Protein AF-A0A3S0YH31-F1 (afdb_monomer)

Foldseek 3Di:
DDDPVVPPPPQLQFAFKKKKKKQFPDDQLVVQLVVLCVVVVWDWDDDPRMIITMDGLVCLQVNLVSSPVSDDPVRQQVMKMFIGHPPPPDPDPVSCVVGIDRSLLSSLSSNCNVVSVQVVVVQKDWDWDFDADPPPRHGPDTDTAIWGADPNDIDHRCVNVVSCVRRVD

Secondary structure (DSSP, 8-state):
---HHHH--------SEEEEEEE-S-HHHHHHHHHHHHHTT--EEEETTEEEEEEEGGGHHHHHHHHHHHS-HHHHHH-EEEEEETT-----HHHHHHTEEEHHHHHHHHHTHHHHHHHHTT-EEEEEEEEE-TTT--EEEEEEEEEEEETTEEEPHHHHHHHHHHH--

Sequence (169 aa):
MPCEKCDSLRSFELSGQYKLIIASPRGHSSTKLLNQLADNNYNIHKDDNVITLFFYAKEAFQLGQIINSCFSQVELDDSKALLIPALEANFGAEIILNHSYSLAKLVGLFVSQWLVDLIKNGSLTTFCQPIVQKDTLEPYGFECLLRGSIDNRIIPHSACISHFMRYCF

Structure (mmCIF, N/CA/C/O backbone):
data_AF-A0A3S0YH31-F1
#
_entry.id   AF-A0A3S0YH31-F1
#
loop_
_atom_site.group_PDB
_atom_site.id
_atom_site.type_symbol
_atom_site.label_atom_id
_atom_site.label_alt_id
_atom_site.label_comp_id
_atom_site.label_asym_id
_atom_site.label_entity_id
_atom_site.label_seq_id
_atom_site.pdbx_PDB_ins_code
_atom_site.Cartn_x
_atom_site.Cartn_y
_atom_site.Cartn_z
_atom_site.occupancy
_atom_site.B_iso_or_equiv
_atom_site.auth_seq_id
_atom_site.auth_comp_id
_atom_site.auth_asym_id
_atom_site.auth_atom_id
_atom_site.pdbx_PDB_model_num
ATOM 1 N N . MET A 1 1 ? 18.395 -6.984 28.021 1.00 48.91 1 MET A N 1
ATOM 2 C CA . MET A 1 1 ? 18.794 -5.945 27.052 1.00 48.91 1 MET A CA 1
ATOM 3 C C . MET A 1 1 ? 17.935 -6.125 25.816 1.00 48.91 1 MET A C 1
ATOM 5 O O . MET A 1 1 ? 17.913 -7.246 25.315 1.00 48.91 1 MET A O 1
ATOM 9 N N . PRO A 1 2 ? 17.185 -5.103 25.381 1.00 52.84 2 PRO A N 1
ATOM 10 C CA . PRO A 1 2 ? 16.492 -5.151 24.101 1.00 52.84 2 PRO A CA 1
ATOM 11 C C . PRO A 1 2 ? 17.521 -5.305 22.976 1.00 52.84 2 PRO A C 1
ATOM 13 O O . PRO A 1 2 ? 18.622 -4.760 23.056 1.00 52.84 2 PRO A O 1
ATOM 16 N N . CYS A 1 3 ? 17.207 -6.112 21.969 1.00 67.81 3 CYS A N 1
ATOM 17 C CA . CYS A 1 3 ? 18.071 -6.287 20.810 1.00 67.81 3 CYS A CA 1
ATOM 18 C C . CYS A 1 3 ? 17.839 -5.110 19.857 1.00 67.81 3 CYS A C 1
ATOM 20 O O . CYS A 1 3 ? 16.748 -4.997 19.309 1.00 67.81 3 CYS A O 1
ATOM 22 N N . GLU A 1 4 ? 18.856 -4.286 19.588 1.00 54.44 4 GLU A N 1
ATOM 23 C CA . GLU A 1 4 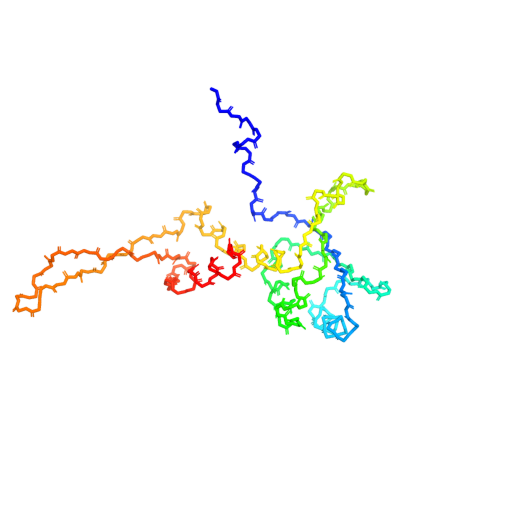? 18.755 -3.155 18.643 1.00 54.44 4 GLU A CA 1
ATOM 24 C C . GLU A 1 4 ? 18.278 -3.581 17.236 1.00 54.44 4 GLU A C 1
ATOM 26 O O . GLU A 1 4 ? 17.617 -2.822 16.528 1.00 54.44 4 GLU A O 1
ATOM 31 N N . LYS A 1 5 ? 18.539 -4.832 16.826 1.00 50.72 5 LYS A N 1
ATOM 32 C CA . LYS A 1 5 ? 18.020 -5.390 15.562 1.00 50.72 5 LYS A CA 1
ATOM 33 C C . LYS A 1 5 ? 16.551 -5.815 15.631 1.00 50.72 5 LYS A C 1
ATOM 35 O O . LYS A 1 5 ? 15.902 -5.856 14.595 1.00 50.72 5 LYS A O 1
ATOM 40 N N . CYS A 1 6 ? 16.037 -6.148 16.814 1.00 50.56 6 CYS A N 1
ATOM 41 C CA . CYS A 1 6 ? 14.618 -6.461 17.011 1.00 50.56 6 CYS A CA 1
ATOM 42 C C . CYS A 1 6 ? 13.789 -5.193 17.271 1.00 50.56 6 CYS A C 1
ATOM 44 O O . CYS A 1 6 ? 12.613 -5.171 16.922 1.00 50.56 6 CYS A O 1
ATOM 46 N N . ASP A 1 7 ? 14.413 -4.149 17.826 1.00 40.00 7 ASP A N 1
ATOM 47 C CA . ASP A 1 7 ? 13.788 -2.846 18.096 1.00 40.00 7 ASP A CA 1
ATOM 48 C C . ASP A 1 7 ? 13.883 -1.861 16.924 1.00 40.00 7 ASP A C 1
ATOM 50 O O . ASP A 1 7 ? 13.161 -0.863 16.895 1.00 40.00 7 ASP A O 1
ATOM 54 N N . SER A 1 8 ? 14.721 -2.132 15.919 1.00 43.06 8 SER A N 1
ATOM 55 C CA . SER A 1 8 ? 14.655 -1.416 14.644 1.00 43.06 8 SER A CA 1
ATOM 56 C C . SER A 1 8 ? 13.466 -1.935 13.840 1.00 43.06 8 SER A C 1
ATOM 58 O O . SER A 1 8 ? 13.586 -2.736 12.912 1.00 43.06 8 SER A O 1
ATOM 60 N N . LEU A 1 9 ? 12.277 -1.458 14.209 1.00 48.09 9 LEU A N 1
ATOM 61 C CA . LEU A 1 9 ? 11.120 -1.479 13.325 1.00 48.09 9 LEU A CA 1
ATOM 62 C C . LEU A 1 9 ? 11.567 -0.840 12.009 1.00 48.09 9 LEU A C 1
ATOM 64 O O . LEU A 1 9 ? 11.794 0.368 11.945 1.00 48.09 9 LEU A O 1
ATOM 68 N N . ARG A 1 10 ? 11.740 -1.656 10.960 1.00 55.97 10 ARG A N 1
ATOM 69 C CA . ARG A 1 10 ? 11.861 -1.136 9.596 1.00 55.97 10 ARG A CA 1
ATOM 70 C C . ARG A 1 10 ? 10.681 -0.191 9.409 1.00 55.97 10 ARG A C 1
ATOM 72 O O . ARG A 1 10 ? 9.535 -0.621 9.531 1.00 55.97 10 ARG A O 1
ATOM 79 N N . SER A 1 11 ? 10.963 1.093 9.207 1.00 64.56 11 SER A N 1
ATOM 80 C CA . SER A 1 11 ? 9.902 2.079 9.066 1.00 64.56 11 SER A CA 1
ATOM 81 C C . SER A 1 11 ? 9.072 1.717 7.838 1.00 64.56 11 SER A C 1
ATOM 83 O O . SER A 1 11 ? 9.609 1.577 6.740 1.00 64.56 11 SER A O 1
ATOM 85 N N . PHE A 1 12 ? 7.768 1.527 8.033 1.00 78.88 12 PHE A N 1
ATOM 86 C CA . PHE A 1 12 ? 6.812 1.333 6.940 1.00 78.88 12 PHE A CA 1
ATOM 87 C C . PHE A 1 12 ? 6.488 2.648 6.222 1.00 78.88 12 PHE A C 1
ATOM 89 O O . PHE A 1 12 ? 5.805 2.641 5.202 1.00 78.88 12 PHE A O 1
ATOM 96 N N . GLU A 1 13 ? 6.962 3.771 6.755 1.00 88.12 13 GLU A N 1
ATOM 97 C CA . GLU A 1 13 ? 6.838 5.083 6.140 1.00 88.12 13 GLU A CA 1
ATOM 98 C C . GLU A 1 13 ? 7.865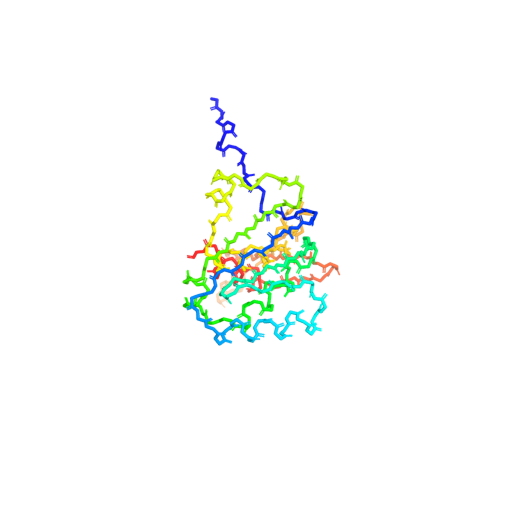 5.240 5.020 1.00 88.12 13 GLU A C 1
ATOM 100 O O . GLU A 1 13 ? 9.073 5.072 5.213 1.00 88.12 13 GLU A O 1
ATOM 105 N N . LEU A 1 14 ? 7.368 5.614 3.850 1.00 90.81 14 LEU A N 1
ATOM 106 C CA . LEU A 1 14 ? 8.197 6.014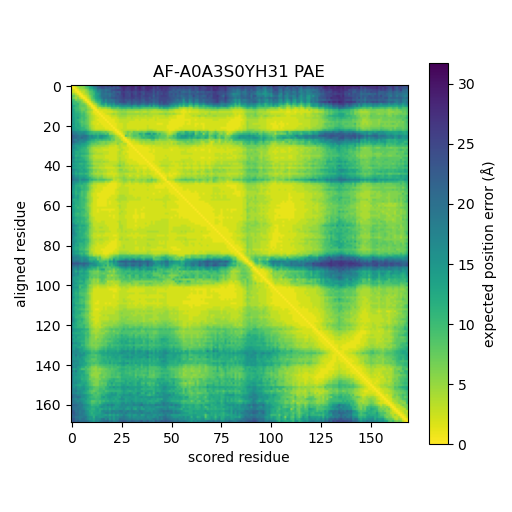 2.730 1.00 90.81 14 LEU A CA 1
ATOM 107 C C . LEU A 1 14 ? 8.560 7.492 2.864 1.00 90.81 14 LEU A C 1
ATOM 109 O O . LEU A 1 14 ? 7.717 8.331 3.171 1.00 90.81 14 LEU A O 1
ATOM 113 N N . SER A 1 15 ? 9.813 7.835 2.571 1.00 91.06 15 SER A N 1
ATOM 114 C CA . SER A 1 15 ? 10.265 9.228 2.557 1.00 91.06 15 SER A CA 1
ATOM 115 C C . SER A 1 15 ? 11.223 9.492 1.396 1.00 91.06 15 SER A C 1
ATOM 117 O O . SER A 1 15 ? 12.006 8.634 0.999 1.00 91.06 15 SER A O 1
ATOM 119 N N . GLY A 1 16 ? 11.144 10.691 0.817 1.00 92.31 16 GLY A N 1
ATOM 120 C CA . GLY A 1 16 ? 11.985 11.074 -0.317 1.00 92.31 16 GLY A CA 1
ATOM 121 C C . GLY A 1 16 ? 11.563 10.433 -1.643 1.00 92.31 16 GLY A C 1
ATOM 122 O O . GLY A 1 16 ? 10.372 10.294 -1.928 1.00 92.31 16 GLY A O 1
ATOM 123 N N . GLN A 1 17 ? 12.550 10.118 -2.481 1.00 93.75 17 GLN A N 1
ATOM 124 C CA . GLN A 1 17 ? 12.370 9.560 -3.821 1.00 93.75 17 GLN A CA 1
ATOM 125 C C . GLN A 1 17 ? 12.844 8.106 -3.861 1.00 93.75 17 GLN A C 1
ATOM 127 O O . GLN A 1 17 ? 13.857 7.760 -3.251 1.00 93.75 17 GLN A O 1
ATOM 132 N N . TYR A 1 18 ? 12.143 7.275 -4.624 1.00 92.88 18 TYR A N 1
ATOM 133 C CA . TYR A 1 18 ? 12.442 5.862 -4.807 1.00 92.88 18 TYR A CA 1
ATOM 134 C C . TYR A 1 18 ? 12.543 5.504 -6.286 1.00 92.88 18 TYR A C 1
ATOM 136 O O . TYR A 1 18 ? 11.869 6.088 -7.137 1.00 92.88 18 TYR A O 1
ATOM 144 N N . LYS A 1 19 ? 13.361 4.492 -6.568 1.00 93.12 19 LYS A N 1
ATOM 145 C CA . LYS A 1 19 ? 13.372 3.740 -7.817 1.00 93.12 19 LYS A CA 1
ATOM 146 C C . LYS A 1 19 ? 12.579 2.453 -7.608 1.00 93.12 19 LYS A C 1
ATOM 148 O O . LYS A 1 19 ? 12.918 1.651 -6.735 1.00 93.12 19 LYS A O 1
ATOM 153 N N . LEU A 1 20 ? 11.549 2.254 -8.420 1.00 94.31 20 LEU A N 1
ATOM 154 C CA . LEU A 1 20 ? 10.780 1.018 -8.481 1.00 94.31 20 LEU A CA 1
ATOM 155 C C . LEU A 1 20 ? 11.165 0.255 -9.743 1.00 94.31 20 LEU A C 1
ATOM 157 O O . LEU A 1 20 ? 11.126 0.807 -10.842 1.00 94.31 20 LEU A O 1
ATOM 161 N N . ILE A 1 21 ? 11.526 -1.011 -9.576 1.00 93.31 21 ILE A N 1
ATOM 162 C CA . ILE A 1 21 ? 11.801 -1.937 -10.672 1.00 93.31 21 ILE A CA 1
ATOM 163 C C . ILE A 1 21 ? 10.804 -3.081 -10.549 1.00 93.31 21 ILE A C 1
ATOM 165 O O . ILE A 1 21 ? 10.684 -3.664 -9.477 1.00 93.31 21 ILE A O 1
ATOM 169 N N . ILE A 1 22 ? 10.094 -3.404 -11.622 1.00 93.94 22 ILE A N 1
ATOM 170 C CA . ILE A 1 22 ? 9.061 -4.438 -11.661 1.00 93.94 22 ILE A CA 1
ATOM 171 C C . ILE A 1 22 ? 9.424 -5.423 -12.762 1.00 93.94 22 ILE A C 1
ATOM 173 O O . ILE A 1 22 ? 9.475 -5.047 -13.929 1.00 93.94 22 ILE A O 1
ATOM 177 N N . ALA A 1 23 ? 9.638 -6.681 -12.400 1.00 92.25 23 ALA A N 1
ATOM 178 C CA . ALA A 1 23 ? 9.759 -7.796 -13.325 1.00 92.25 23 ALA A CA 1
ATOM 179 C C . ALA A 1 23 ? 8.419 -8.544 -13.369 1.00 92.25 23 ALA A C 1
ATOM 181 O O . ALA A 1 23 ? 8.062 -9.263 -12.429 1.00 92.25 23 ALA A O 1
ATOM 182 N N . SER A 1 24 ? 7.670 -8.345 -14.455 1.00 82.19 24 SER A N 1
ATOM 183 C CA . SER A 1 24 ? 6.388 -9.021 -14.678 1.00 82.19 24 SER A CA 1
ATOM 184 C C . SER A 1 24 ? 6.609 -10.353 -15.404 1.00 82.19 24 SER A C 1
ATOM 186 O O . SER A 1 24 ? 7.352 -10.389 -16.387 1.00 82.19 24 SER A O 1
ATOM 188 N N . PRO A 1 25 ? 5.933 -11.445 -15.006 1.00 72.12 25 PRO A N 1
ATOM 189 C CA . PRO A 1 25 ? 6.026 -12.726 -15.700 1.00 72.12 25 PRO A CA 1
ATOM 190 C C . PRO A 1 25 ? 5.306 -12.728 -17.062 1.00 72.12 25 PRO A C 1
ATOM 192 O O . PRO A 1 25 ? 5.524 -13.640 -17.859 1.00 72.12 25 PRO A O 1
ATOM 195 N N . ARG A 1 26 ? 4.422 -11.752 -17.344 1.00 74.75 26 ARG A N 1
ATOM 196 C CA . ARG A 1 26 ? 3.566 -11.730 -18.549 1.00 74.75 26 ARG A CA 1
ATOM 197 C C . ARG A 1 26 ? 3.524 -10.355 -19.222 1.00 74.75 26 ARG A C 1
ATOM 199 O O . ARG A 1 26 ? 3.399 -9.327 -18.561 1.00 74.75 26 ARG A O 1
ATOM 206 N N . GLY A 1 27 ? 3.546 -10.343 -20.558 1.00 71.19 27 GLY A N 1
ATOM 207 C CA . GLY A 1 27 ? 3.637 -9.115 -21.362 1.00 71.19 27 GLY A CA 1
ATOM 208 C C . GLY A 1 27 ? 2.374 -8.239 -21.417 1.00 71.19 27 GLY A C 1
ATOM 209 O O . GLY A 1 27 ? 2.494 -7.023 -21.548 1.00 71.19 27 GLY A O 1
ATOM 210 N N . HIS A 1 28 ? 1.165 -8.804 -21.299 1.00 77.44 28 HIS A N 1
ATOM 211 C CA . HIS A 1 28 ? -0.085 -8.037 -21.466 1.00 77.44 28 HIS A CA 1
ATOM 212 C C . HIS A 1 28 ? -0.348 -7.043 -20.322 1.00 77.44 28 HIS A C 1
ATOM 214 O O . HIS A 1 28 ? -0.690 -5.886 -20.573 1.00 77.44 28 HIS A O 1
ATOM 220 N N . SER A 1 29 ? -0.128 -7.465 -19.076 1.00 81.00 29 SER A N 1
ATOM 221 C CA . SER A 1 29 ? -0.313 -6.634 -17.875 1.00 81.00 29 SER A CA 1
ATOM 222 C C . SER A 1 29 ? 0.723 -5.509 -17.812 1.00 81.00 29 SER A C 1
ATOM 224 O O . SER A 1 29 ? 0.404 -4.383 -17.432 1.00 81.00 29 SER A O 1
ATOM 226 N N . SER A 1 30 ? 1.927 -5.765 -18.336 1.00 84.06 30 SER A N 1
ATOM 227 C CA . SER A 1 30 ? 2.967 -4.754 -18.533 1.00 84.06 30 SER A CA 1
ATOM 228 C C . SER A 1 30 ? 2.521 -3.643 -19.486 1.00 84.06 30 SER A C 1
ATOM 230 O O . SER A 1 30 ? 2.723 -2.473 -19.184 1.00 84.06 30 SER A O 1
ATOM 232 N N . THR A 1 31 ? 1.873 -3.964 -20.612 1.00 87.94 31 THR A N 1
ATOM 233 C CA . THR A 1 31 ? 1.377 -2.941 -21.554 1.00 87.94 31 THR A CA 1
ATOM 234 C C . THR A 1 31 ? 0.281 -2.077 -20.934 1.00 87.94 31 THR A C 1
ATOM 236 O O . THR A 1 31 ? 0.314 -0.855 -21.069 1.00 87.94 31 THR A O 1
ATOM 239 N N . LYS A 1 32 ? -0.663 -2.690 -20.206 1.00 90.75 32 LYS A N 1
ATOM 240 C CA . LYS A 1 32 ? -1.711 -1.946 -19.491 1.00 90.75 32 LYS A CA 1
ATOM 241 C C . LYS A 1 32 ? -1.107 -0.993 -18.456 1.00 90.75 32 LYS A C 1
ATOM 243 O O . LYS A 1 32 ? -1.499 0.171 -18.411 1.00 90.75 32 LYS A O 1
ATOM 248 N N . LEU A 1 33 ? -0.134 -1.476 -17.677 1.00 92.00 33 LEU A N 1
ATOM 249 C CA . LEU A 1 33 ? 0.566 -0.659 -16.690 1.00 92.00 33 LEU A CA 1
ATOM 250 C C . LEU A 1 33 ? 1.289 0.519 -17.349 1.00 92.00 33 LEU A C 1
ATOM 252 O O . LEU A 1 33 ? 1.152 1.642 -16.881 1.00 92.00 33 LEU A O 1
ATOM 256 N N . LEU A 1 34 ? 2.026 0.284 -18.436 1.00 92.06 34 LEU A N 1
ATOM 257 C CA . LEU A 1 34 ? 2.775 1.336 -19.130 1.00 92.06 34 LEU A CA 1
ATOM 258 C C . LEU A 1 34 ? 1.867 2.459 -19.629 1.00 92.06 34 LEU A C 1
ATOM 260 O O . LEU A 1 34 ? 2.197 3.622 -19.426 1.00 92.06 34 LEU A O 1
ATOM 264 N N . ASN A 1 35 ? 0.716 2.115 -20.212 1.00 91.31 35 ASN A N 1
ATOM 265 C CA . ASN A 1 35 ? -0.254 3.110 -20.665 1.00 91.31 35 ASN A CA 1
ATOM 266 C C . ASN A 1 35 ? -0.764 3.951 -19.487 1.00 91.31 35 ASN A C 1
ATOM 268 O O . ASN A 1 35 ? -0.696 5.172 -19.530 1.00 91.31 35 ASN A O 1
ATOM 272 N N . GLN A 1 36 ? -1.181 3.304 -18.394 1.00 93.69 36 GLN A N 1
ATOM 273 C CA . GLN A 1 36 ? -1.669 4.016 -17.210 1.00 93.69 36 GLN A CA 1
ATOM 274 C C . GLN A 1 36 ? -0.590 4.890 -16.560 1.00 93.69 36 GLN A C 1
ATOM 276 O O . GLN A 1 36 ? -0.875 6.004 -16.129 1.00 93.69 36 GLN A O 1
ATOM 281 N N . LEU A 1 37 ? 0.655 4.417 -16.483 1.00 93.38 37 LEU A N 1
ATOM 282 C CA . LEU A 1 37 ? 1.755 5.204 -15.929 1.00 93.38 37 LEU A CA 1
ATOM 283 C C . LEU A 1 37 ? 2.097 6.407 -16.827 1.00 93.38 37 LEU A C 1
ATOM 285 O O . LEU A 1 37 ? 2.366 7.487 -16.301 1.00 93.38 37 LEU A O 1
ATOM 289 N N . ALA A 1 38 ? 2.044 6.246 -18.153 1.00 91.75 38 ALA A N 1
ATOM 290 C CA . ALA A 1 38 ? 2.252 7.336 -19.105 1.00 91.75 38 ALA A CA 1
ATOM 291 C C . ALA A 1 38 ? 1.135 8.390 -19.015 1.00 91.75 38 ALA A C 1
ATOM 293 O O . ALA A 1 38 ? 1.433 9.579 -18.933 1.00 91.75 38 ALA A O 1
ATOM 294 N N . ASP A 1 39 ? -0.128 7.960 -18.915 1.00 92.81 39 ASP A N 1
ATOM 295 C CA . ASP A 1 39 ? -1.289 8.845 -18.726 1.00 92.81 39 ASP A CA 1
ATOM 296 C C . ASP A 1 39 ? -1.189 9.672 -17.427 1.00 92.81 39 ASP A C 1
ATOM 298 O O . ASP A 1 39 ? -1.729 10.774 -17.333 1.00 92.81 39 ASP A O 1
ATOM 302 N N . ASN A 1 40 ? -0.469 9.157 -16.423 1.00 91.62 40 ASN A N 1
ATOM 303 C CA . ASN A 1 40 ? -0.212 9.829 -15.147 1.00 91.62 40 ASN A CA 1
ATOM 304 C C . ASN A 1 40 ? 1.145 10.567 -15.100 1.00 91.62 40 ASN A C 1
ATOM 306 O O . ASN A 1 40 ? 1.548 11.022 -14.032 1.00 91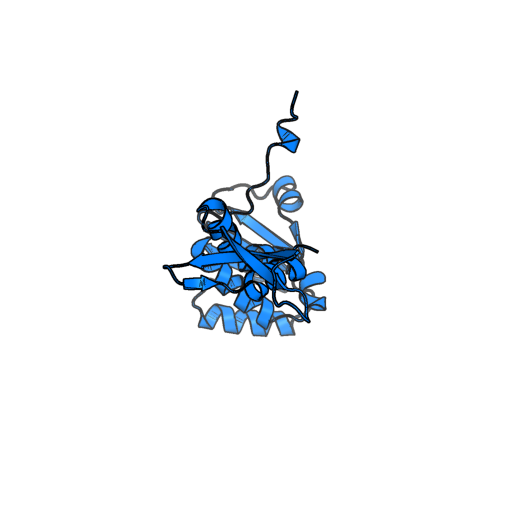.62 40 ASN A O 1
ATOM 310 N N . ASN A 1 41 ? 1.831 10.732 -16.238 1.00 92.50 41 ASN A N 1
ATOM 311 C CA . ASN A 1 41 ? 3.103 11.458 -16.382 1.00 92.50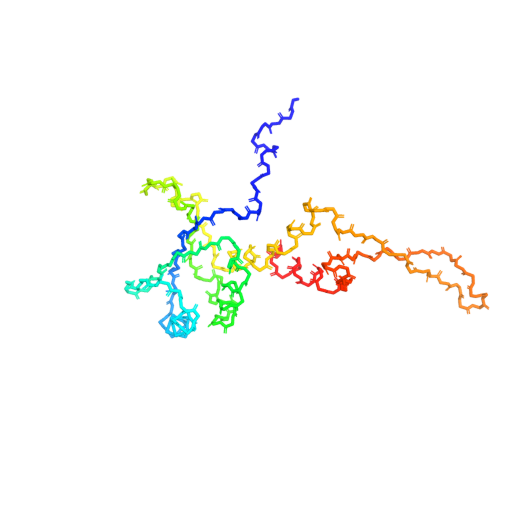 41 ASN A CA 1
ATOM 312 C C . ASN A 1 41 ? 4.288 10.896 -15.569 1.00 92.50 41 ASN A C 1
ATOM 314 O O . ASN A 1 41 ? 5.206 11.640 -15.214 1.00 92.50 41 ASN A O 1
ATOM 318 N N . TYR A 1 42 ? 4.314 9.589 -15.292 1.00 92.31 42 TYR A N 1
ATOM 319 C CA . TYR A 1 42 ? 5.506 8.967 -14.713 1.00 92.31 42 TYR A CA 1
ATOM 320 C C . TYR A 1 42 ? 6.625 8.862 -15.756 1.00 92.31 42 TYR A C 1
ATOM 322 O O . TYR A 1 42 ? 6.390 8.519 -16.915 1.00 92.31 42 TYR A O 1
ATOM 330 N N . ASN A 1 43 ? 7.869 9.097 -15.331 1.00 88.31 43 ASN A N 1
ATOM 331 C CA . ASN A 1 43 ? 9.040 8.816 -16.158 1.00 88.31 43 ASN A CA 1
ATOM 332 C C . ASN A 1 43 ? 9.383 7.323 -16.062 1.00 88.31 43 ASN A C 1
ATOM 334 O O . ASN A 1 43 ? 9.806 6.845 -15.004 1.00 88.31 43 ASN A O 1
ATOM 338 N N . ILE A 1 44 ? 9.160 6.595 -17.156 1.00 92.12 44 ILE A N 1
ATOM 339 C CA . ILE A 1 44 ? 9.227 5.136 -17.196 1.00 92.12 44 ILE A CA 1
ATOM 340 C C . ILE A 1 44 ? 10.270 4.701 -18.218 1.00 92.12 44 ILE A C 1
ATOM 342 O O . ILE A 1 44 ? 10.303 5.186 -19.347 1.00 92.12 44 ILE A O 1
ATOM 346 N N . HIS A 1 45 ? 11.069 3.714 -17.840 1.00 90.88 45 HIS A N 1
ATOM 347 C CA . HIS A 1 45 ? 11.952 2.980 -18.730 1.00 90.88 45 HIS A CA 1
ATOM 348 C C . HIS A 1 45 ? 11.514 1.516 -18.774 1.00 90.88 45 HIS A C 1
ATOM 350 O O . HIS A 1 45 ? 11.323 0.894 -17.727 1.00 90.88 45 HIS A O 1
ATOM 356 N N . LYS A 1 46 ? 11.372 0.949 -19.972 1.00 87.88 46 LYS A N 1
ATOM 357 C CA . LYS A 1 46 ? 11.050 -0.468 -20.163 1.00 87.88 46 LYS A CA 1
ATOM 358 C C . LYS A 1 46 ? 12.203 -1.157 -20.879 1.00 87.88 46 LYS A C 1
ATOM 360 O O . LYS A 1 46 ? 12.623 -0.683 -21.928 1.00 87.88 46 LYS A O 1
ATOM 365 N N . ASP A 1 47 ? 12.647 -2.278 -20.329 1.00 88.38 47 ASP A N 1
ATOM 366 C CA . ASP A 1 47 ? 13.614 -3.178 -20.953 1.00 88.38 47 ASP A CA 1
ATOM 367 C C . ASP A 1 47 ? 13.094 -4.616 -20.836 1.00 88.38 47 ASP A C 1
ATO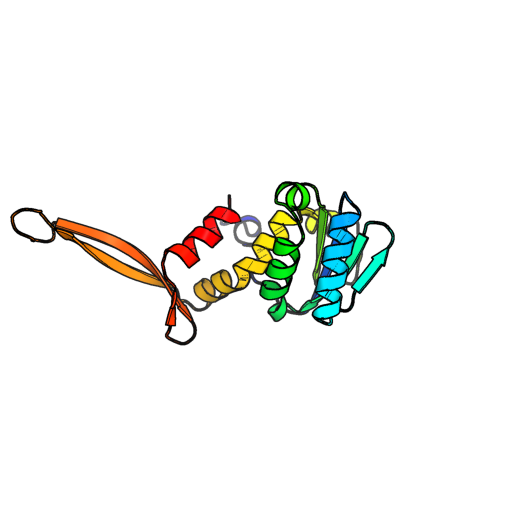M 369 O O . ASP A 1 47 ? 12.836 -5.093 -19.730 1.00 88.38 47 ASP A O 1
ATOM 373 N N . ASP A 1 48 ? 12.830 -5.274 -21.965 1.00 85.50 48 ASP A N 1
ATOM 374 C CA . ASP A 1 48 ? 12.135 -6.566 -22.044 1.00 85.50 48 ASP A CA 1
ATOM 375 C C . ASP A 1 48 ? 10.862 -6.648 -21.165 1.00 85.50 48 ASP A C 1
ATOM 377 O O . ASP A 1 48 ? 9.839 -6.011 -21.446 1.00 85.50 48 ASP A O 1
ATOM 381 N N . ASN A 1 49 ? 10.915 -7.444 -20.092 1.00 84.19 49 ASN A N 1
ATOM 382 C CA . ASN A 1 49 ? 9.830 -7.670 -19.132 1.00 84.19 49 ASN A CA 1
ATOM 383 C C . ASN A 1 49 ? 10.004 -6.869 -17.832 1.00 84.19 49 ASN A C 1
ATOM 385 O O . ASN A 1 49 ? 9.279 -7.096 -16.857 1.00 84.19 49 ASN A O 1
ATOM 389 N N . VAL A 1 50 ? 10.959 -5.940 -17.816 1.00 90.69 50 VAL A N 1
ATOM 390 C CA . VAL A 1 50 ? 11.303 -5.113 -16.666 1.00 90.69 50 VAL A CA 1
ATOM 391 C C . VAL A 1 50 ? 10.846 -3.679 -16.900 1.00 90.69 50 VAL A C 1
ATOM 393 O O . VAL A 1 50 ? 11.195 -3.034 -17.888 1.00 90.69 50 VAL A O 1
ATOM 396 N N . ILE A 1 51 ? 10.064 -3.161 -15.959 1.00 92.81 51 ILE A N 1
ATOM 397 C CA . ILE A 1 51 ? 9.608 -1.774 -15.928 1.00 92.81 51 ILE A CA 1
ATOM 398 C C . ILE A 1 51 ? 10.344 -1.074 -14.795 1.00 92.81 51 ILE A C 1
ATOM 400 O O . ILE A 1 51 ? 10.324 -1.536 -13.659 1.00 92.81 51 ILE A O 1
ATOM 404 N N . THR A 1 52 ? 10.987 0.043 -15.099 1.00 93.12 52 THR A N 1
ATOM 405 C CA . THR A 1 52 ? 11.675 0.890 -14.128 1.00 93.12 52 THR A CA 1
ATOM 406 C C . THR A 1 52 ? 11.033 2.266 -14.117 1.00 93.12 52 THR A C 1
ATOM 408 O O . THR A 1 52 ? 10.833 2.856 -15.174 1.00 93.12 52 THR A O 1
ATOM 411 N N . LEU A 1 53 ? 10.749 2.801 -12.935 1.00 94.56 53 LEU A N 1
ATOM 412 C CA . LEU A 1 53 ? 10.296 4.179 -12.773 1.00 94.56 53 LEU A CA 1
ATOM 413 C C . LEU A 1 53 ? 10.851 4.801 -11.492 1.00 94.56 53 LEU A C 1
ATOM 415 O O . LEU A 1 53 ? 11.266 4.098 -10.567 1.00 94.56 53 LEU A O 1
ATOM 419 N N . PHE A 1 54 ? 10.821 6.128 -11.441 1.00 93.81 54 PHE A N 1
ATOM 420 C CA . PHE A 1 54 ? 11.090 6.897 -10.232 1.00 93.81 54 PHE A CA 1
ATOM 421 C C . PHE A 1 54 ? 9.809 7.567 -9.749 1.00 93.81 54 PHE A C 1
ATOM 423 O O . PHE A 1 54 ? 9.006 8.022 -10.562 1.00 93.81 54 PHE A O 1
ATOM 430 N N . PHE A 1 55 ? 9.635 7.642 -8.433 1.00 95.00 55 PHE A N 1
ATOM 431 C CA . PHE A 1 55 ? 8.492 8.308 -7.812 1.00 95.00 55 PHE A CA 1
ATOM 432 C C . PHE A 1 55 ? 8.873 8.860 -6.434 1.00 95.00 55 PHE A C 1
ATOM 434 O O . PHE A 1 55 ? 9.821 8.388 -5.799 1.00 95.00 55 PHE A O 1
ATOM 441 N N . TYR A 1 56 ? 8.150 9.869 -5.967 1.00 94.69 56 TYR A N 1
ATOM 442 C CA . TYR A 1 56 ? 8.247 10.394 -4.610 1.00 94.69 56 TYR A CA 1
ATOM 443 C C . TYR A 1 56 ? 7.291 9.659 -3.671 1.00 94.69 56 TYR A C 1
ATOM 445 O O . TYR A 1 56 ? 6.200 9.262 -4.068 1.00 94.69 56 TYR A O 1
ATOM 453 N N . ALA A 1 57 ? 7.644 9.556 -2.389 1.00 93.25 57 ALA A N 1
ATOM 454 C CA . ALA A 1 57 ? 6.820 8.896 -1.373 1.00 93.25 57 ALA A CA 1
ATOM 455 C C . ALA A 1 57 ? 5.356 9.387 -1.342 1.00 93.25 57 ALA A C 1
ATOM 457 O O . ALA A 1 57 ? 4.441 8.581 -1.202 1.00 93.25 57 ALA A O 1
ATOM 458 N N . LYS A 1 58 ? 5.119 10.688 -1.576 1.00 93.56 58 LYS A N 1
ATOM 459 C CA . LYS A 1 58 ? 3.770 11.288 -1.658 1.00 93.56 58 LYS A CA 1
ATOM 460 C C . LYS A 1 58 ? 2.888 10.706 -2.776 1.00 93.56 58 LYS A C 1
ATOM 462 O O . LYS A 1 58 ? 1.671 10.822 -2.719 1.00 93.56 58 LYS A O 1
ATOM 467 N N . GLU A 1 59 ? 3.495 10.106 -3.796 1.00 95.06 59 GLU A N 1
ATOM 468 C CA . GLU A 1 59 ? 2.816 9.516 -4.957 1.00 95.06 59 GLU A CA 1
ATOM 469 C C . GLU A 1 59 ? 2.521 8.024 -4.745 1.00 95.06 59 GLU A C 1
ATOM 471 O O . GLU A 1 59 ? 1.782 7.424 -5.526 1.00 95.06 59 GLU A O 1
ATOM 476 N N . ALA A 1 60 ? 3.061 7.420 -3.675 1.00 94.38 60 ALA A N 1
ATOM 477 C CA . ALA A 1 60 ? 2.986 5.984 -3.426 1.00 94.38 60 ALA A CA 1
ATOM 478 C C . ALA A 1 60 ? 1.542 5.472 -3.462 1.00 94.38 60 ALA A C 1
ATOM 480 O O . ALA A 1 60 ? 1.262 4.500 -4.156 1.00 94.38 60 ALA A O 1
ATOM 481 N N . PHE A 1 61 ? 0.607 6.149 -2.791 1.00 92.62 61 PHE A N 1
ATOM 482 C CA . PHE A 1 61 ? -0.791 5.720 -2.755 1.00 92.62 61 PHE A CA 1
ATOM 483 C C . PHE A 1 61 ? -1.413 5.621 -4.158 1.00 92.62 61 PHE A C 1
ATOM 485 O O . PHE A 1 61 ? -1.964 4.578 -4.516 1.00 92.62 61 PHE A O 1
ATOM 492 N N . GLN A 1 62 ? -1.272 6.670 -4.976 1.00 94.38 62 GLN A N 1
ATOM 493 C CA . GLN A 1 62 ? -1.786 6.698 -6.350 1.00 94.38 62 GLN A CA 1
ATOM 494 C C . GLN A 1 62 ? -1.107 5.633 -7.217 1.00 94.38 62 GLN A C 1
ATOM 496 O O . GLN A 1 62 ? -1.783 4.899 -7.938 1.00 94.38 62 GLN A O 1
ATOM 501 N N . LEU A 1 63 ? 0.217 5.501 -7.113 1.00 96.12 63 LEU A N 1
ATOM 502 C CA . LEU A 1 63 ? 0.975 4.481 -7.835 1.00 96.12 63 LEU A CA 1
ATOM 503 C C . LEU A 1 63 ? 0.506 3.064 -7.469 1.00 96.12 63 LEU A C 1
ATOM 505 O O . LEU A 1 63 ? 0.278 2.234 -8.349 1.00 96.12 63 LEU A O 1
ATOM 509 N N . GLY A 1 64 ? 0.298 2.799 -6.179 1.00 94.81 64 GLY A N 1
ATOM 510 C CA . GLY A 1 64 ? -0.236 1.534 -5.686 1.00 94.81 64 GLY A CA 1
ATOM 511 C C . GLY A 1 64 ? -1.624 1.225 -6.251 1.00 94.81 64 GLY A C 1
ATOM 512 O O . GLY A 1 64 ? -1.868 0.097 -6.676 1.00 94.81 64 GLY A O 1
ATOM 513 N N . GLN A 1 65 ? -2.513 2.222 -6.338 1.00 93.62 65 GLN A N 1
ATOM 514 C CA . GLN A 1 65 ? -3.833 2.060 -6.960 1.00 93.62 65 GLN A CA 1
ATOM 515 C C . GLN A 1 65 ? -3.741 1.744 -8.460 1.00 93.62 65 GLN A C 1
ATOM 517 O O . GLN A 1 65 ? -4.429 0.834 -8.933 1.00 93.62 65 GLN A O 1
ATOM 522 N N . ILE A 1 66 ? -2.867 2.443 -9.193 1.00 95.00 66 ILE A N 1
ATOM 523 C CA . ILE A 1 66 ? -2.636 2.201 -10.624 1.00 95.00 66 ILE A CA 1
ATOM 524 C C . ILE A 1 66 ? -2.176 0.758 -10.841 1.00 95.00 66 ILE A C 1
ATOM 526 O O . ILE A 1 66 ? -2.804 0.026 -11.611 1.00 95.00 66 ILE A O 1
ATOM 530 N N . ILE A 1 67 ? -1.139 0.321 -10.119 1.00 94.56 67 ILE A N 1
ATOM 531 C CA . ILE A 1 67 ? -0.599 -1.039 -10.235 1.00 94.56 67 ILE A CA 1
ATOM 532 C C . ILE A 1 67 ? -1.679 -2.074 -9.890 1.00 94.56 67 ILE A C 1
ATOM 534 O O . ILE A 1 67 ? -1.920 -2.988 -10.677 1.00 94.56 67 ILE A O 1
ATOM 538 N N . ASN A 1 68 ? -2.393 -1.901 -8.776 1.00 93.19 68 ASN A N 1
ATOM 539 C CA . ASN A 1 68 ? -3.434 -2.837 -8.338 1.00 93.19 68 ASN A CA 1
ATOM 540 C C . ASN A 1 68 ? -4.599 -2.968 -9.338 1.00 93.19 68 ASN A C 1
ATOM 542 O O . ASN A 1 68 ? -5.243 -4.007 -9.414 1.00 93.19 68 ASN A O 1
ATOM 546 N N . SER A 1 69 ? -4.878 -1.926 -10.126 1.00 92.94 69 SER A N 1
ATOM 547 C CA . SER A 1 69 ? -5.905 -1.972 -11.178 1.00 92.94 69 SER A CA 1
ATOM 548 C C . SER A 1 69 ? -5.438 -2.677 -12.461 1.00 92.94 69 SER A C 1
ATOM 550 O O . SER A 1 69 ? -6.257 -3.075 -13.301 1.00 92.94 69 SER A O 1
ATOM 552 N N . CYS A 1 70 ? -4.122 -2.815 -12.649 1.00 92.56 70 CYS A N 1
ATOM 553 C CA . CYS A 1 70 ? -3.523 -3.354 -13.867 1.00 92.56 70 CYS A CA 1
ATOM 554 C C . CYS A 1 70 ? -3.257 -4.859 -13.805 1.00 92.56 70 CYS A C 1
ATOM 556 O O . CYS A 1 70 ? -3.228 -5.491 -14.858 1.00 92.56 70 CYS A O 1
ATOM 558 N N . PHE A 1 71 ? -3.099 -5.416 -12.605 1.00 91.44 71 PHE A N 1
ATOM 559 C CA . PHE A 1 71 ? -2.734 -6.812 -12.379 1.00 91.44 71 PHE A CA 1
ATOM 560 C C . PHE A 1 71 ? -3.859 -7.547 -11.651 1.00 91.44 71 PHE A C 1
ATOM 562 O O . PHE A 1 71 ? -4.516 -6.998 -10.768 1.00 91.44 71 PHE A O 1
ATOM 569 N N . SER A 1 72 ? -4.067 -8.813 -11.998 1.00 90.75 72 SER A N 1
ATOM 570 C CA . SER A 1 72 ? -4.796 -9.736 -11.127 1.00 90.75 72 SER A CA 1
ATOM 571 C C . SER A 1 72 ? -3.960 -10.080 -9.889 1.00 90.75 72 SER A C 1
ATOM 573 O O . SER A 1 72 ? -2.740 -9.927 -9.891 1.00 90.75 72 SER A O 1
ATOM 575 N N . GLN A 1 73 ? -4.603 -10.600 -8.840 1.00 89.56 73 GLN A N 1
ATOM 576 C CA . GLN A 1 73 ? -3.902 -10.986 -7.611 1.00 89.56 73 GLN A CA 1
ATOM 577 C C . GLN A 1 73 ? -2.776 -11.998 -7.881 1.00 89.56 73 GLN A C 1
ATOM 579 O O . GLN A 1 73 ? -1.657 -11.802 -7.426 1.00 89.56 73 GLN A O 1
ATOM 584 N N . VAL A 1 74 ? -3.041 -13.011 -8.715 1.00 90.44 74 VAL A N 1
ATOM 585 C CA . VAL A 1 74 ? -2.041 -14.019 -9.108 1.00 90.44 74 VAL A CA 1
ATOM 586 C C . VAL A 1 74 ? -0.826 -13.365 -9.770 1.00 90.44 74 VAL A C 1
ATOM 588 O O . VAL A 1 74 ? 0.311 -13.699 -9.460 1.00 90.44 74 VAL A O 1
ATOM 591 N N . GLU A 1 75 ? -1.043 -12.387 -10.651 1.00 91.38 75 GLU A N 1
ATOM 592 C CA . GLU A 1 75 ? 0.070 -11.705 -11.313 1.00 91.38 75 GLU A CA 1
ATOM 593 C C . GLU A 1 75 ? 0.848 -10.789 -10.362 1.00 91.38 75 GLU A C 1
ATOM 595 O O . GLU A 1 75 ? 2.059 -10.649 -10.530 1.00 91.38 75 GLU A O 1
ATOM 600 N N . LEU A 1 76 ? 0.193 -10.175 -9.368 1.00 92.31 76 LEU A N 1
ATOM 601 C CA . LEU A 1 76 ? 0.875 -9.400 -8.324 1.00 92.31 76 LEU A CA 1
ATOM 602 C C . LEU A 1 76 ? 1.783 -10.286 -7.460 1.00 92.31 76 LEU A C 1
ATOM 604 O O . LEU A 1 76 ? 2.873 -9.851 -7.077 1.00 92.31 76 LEU A O 1
ATOM 608 N N . ASP A 1 77 ? 1.344 -11.507 -7.158 1.00 91.00 77 ASP A N 1
ATOM 609 C CA . ASP A 1 77 ? 2.094 -12.462 -6.339 1.00 91.00 77 ASP A CA 1
ATOM 610 C C . ASP A 1 77 ? 3.285 -13.067 -7.104 1.00 91.00 77 ASP A C 1
ATOM 612 O O . ASP A 1 77 ? 4.387 -13.191 -6.552 1.00 91.00 77 ASP A O 1
ATOM 616 N N . ASP A 1 78 ? 3.098 -13.356 -8.396 1.00 90.94 78 ASP A N 1
ATOM 617 C CA . ASP A 1 78 ? 4.142 -13.906 -9.271 1.00 90.94 78 ASP A CA 1
ATOM 618 C C . ASP A 1 78 ? 5.168 -12.851 -9.727 1.00 90.94 78 ASP A C 1
ATOM 620 O O . ASP A 1 78 ? 6.319 -13.184 -10.030 1.00 90.94 78 ASP A O 1
ATOM 624 N N . SER A 1 79 ? 4.786 -11.570 -9.764 1.00 92.00 79 SER A N 1
ATOM 625 C CA . SER A 1 79 ? 5.687 -10.477 -10.149 1.00 92.00 79 SER A CA 1
ATOM 626 C C . SER A 1 79 ? 6.699 -10.169 -9.049 1.00 92.00 79 SER A C 1
ATOM 628 O O . SER A 1 79 ? 6.356 -10.036 -7.871 1.00 92.00 79 SER A O 1
ATOM 630 N N . LYS A 1 80 ? 7.964 -9.989 -9.439 1.00 92.56 80 LYS A N 1
ATOM 631 C CA . LYS A 1 80 ? 9.035 -9.552 -8.532 1.00 92.56 80 LYS A CA 1
ATOM 632 C C . LYS A 1 80 ? 9.263 -8.063 -8.680 1.00 92.56 80 LYS A C 1
ATOM 634 O O . LYS A 1 80 ? 9.192 -7.528 -9.784 1.00 92.56 80 LYS A O 1
ATOM 639 N N . ALA A 1 81 ? 9.561 -7.396 -7.577 1.00 93.44 81 ALA A N 1
ATOM 640 C CA . ALA A 1 81 ? 9.826 -5.974 -7.593 1.00 93.44 81 ALA A CA 1
ATOM 641 C C . ALA A 1 81 ? 10.926 -5.577 -6.609 1.00 93.44 81 ALA A C 1
ATOM 643 O O . ALA A 1 81 ? 11.079 -6.181 -5.548 1.00 93.44 81 ALA A O 1
ATOM 644 N N . LEU A 1 82 ? 11.676 -4.542 -6.984 1.00 92.19 82 LEU A N 1
ATOM 645 C CA . LEU A 1 82 ? 12.682 -3.896 -6.152 1.00 92.19 82 LEU A CA 1
ATOM 646 C C . LEU A 1 82 ? 12.240 -2.473 -5.837 1.00 92.19 82 LEU A C 1
ATOM 648 O O . LEU A 1 82 ? 11.893 -1.723 -6.751 1.00 92.19 82 LEU A O 1
ATOM 652 N N . LEU A 1 83 ? 12.302 -2.100 -4.560 1.00 91.81 83 LEU A N 1
ATOM 653 C CA . LEU A 1 83 ? 12.068 -0.733 -4.102 1.00 91.81 83 LEU A CA 1
ATOM 654 C C . LEU A 1 83 ? 13.334 -0.186 -3.447 1.00 91.81 83 LEU A C 1
ATOM 656 O O . LEU A 1 83 ? 13.672 -0.577 -2.329 1.00 91.81 83 LEU A O 1
ATOM 660 N N . ILE A 1 84 ? 14.016 0.721 -4.140 1.00 89.25 84 ILE A N 1
ATOM 661 C CA . ILE A 1 84 ? 15.333 1.225 -3.736 1.00 89.25 84 ILE A CA 1
ATOM 662 C C . ILE A 1 84 ? 15.225 2.733 -3.475 1.00 89.25 84 ILE A C 1
ATOM 664 O O . ILE A 1 84 ? 14.757 3.456 -4.361 1.00 89.25 84 ILE A O 1
ATOM 668 N N . PRO A 1 85 ? 15.625 3.239 -2.296 1.00 88.38 85 PRO A N 1
ATOM 669 C CA . PRO A 1 85 ? 15.746 4.677 -2.066 1.00 88.38 85 PRO A CA 1
ATOM 670 C C . PRO A 1 85 ? 16.706 5.309 -3.082 1.00 88.38 85 PRO A C 1
ATOM 672 O O . PRO A 1 85 ? 17.807 4.810 -3.292 1.00 88.38 85 PRO A O 1
ATOM 675 N N . ALA A 1 86 ? 16.337 6.431 -3.702 1.00 82.75 86 ALA A N 1
ATOM 676 C CA . ALA A 1 86 ? 17.155 7.059 -4.749 1.00 82.75 86 ALA A CA 1
ATOM 677 C C . ALA A 1 86 ? 18.536 7.545 -4.253 1.00 82.75 86 ALA A C 1
ATOM 679 O O . ALA A 1 86 ? 19.442 7.744 -5.056 1.00 82.75 86 ALA A O 1
ATOM 680 N N . LEU A 1 87 ? 18.693 7.728 -2.937 1.00 74.88 87 LEU A N 1
ATOM 681 C CA . LEU A 1 87 ? 19.950 8.117 -2.291 1.00 74.88 87 LEU A CA 1
ATOM 682 C C . LEU A 1 87 ? 20.938 6.948 -2.127 1.00 74.88 87 LEU A C 1
ATOM 684 O O . LEU A 1 87 ? 22.115 7.180 -1.852 1.00 74.88 87 LEU A O 1
ATOM 688 N N . GLU A 1 88 ? 20.497 5.701 -2.305 1.00 71.44 88 GLU A N 1
ATOM 689 C CA . GLU A 1 88 ? 21.377 4.533 -2.268 1.00 71.44 88 GLU A CA 1
ATOM 690 C C . GLU A 1 88 ? 22.038 4.343 -3.641 1.00 71.44 88 GLU A C 1
ATOM 692 O O . GLU A 1 88 ? 21.460 3.804 -4.581 1.00 71.44 88 GLU A O 1
ATOM 697 N N . ALA A 1 89 ? 23.276 4.830 -3.766 1.00 54.22 89 ALA A N 1
ATOM 698 C CA . ALA A 1 89 ? 24.002 4.890 -5.037 1.00 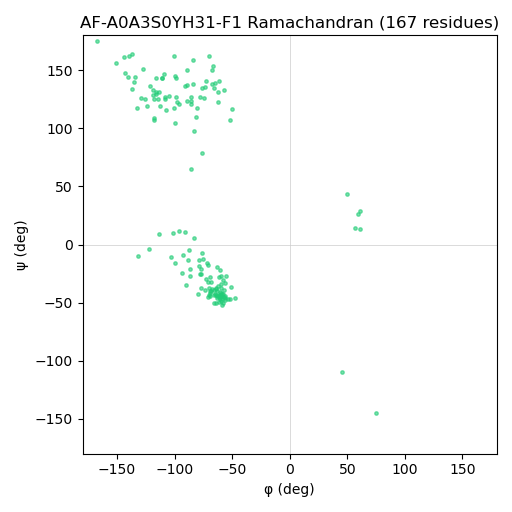54.22 89 ALA A CA 1
ATOM 699 C C . ALA A 1 89 ? 24.558 3.537 -5.535 1.00 54.22 89 ALA A C 1
ATOM 701 O O . ALA A 1 89 ? 24.977 3.437 -6.688 1.00 54.22 89 ALA A O 1
ATOM 702 N N . ASN A 1 90 ? 24.580 2.493 -4.699 1.00 59.38 90 ASN A N 1
ATOM 703 C CA . ASN A 1 90 ? 25.305 1.256 -4.998 1.00 59.38 90 ASN A CA 1
ATOM 704 C C . ASN A 1 90 ? 24.356 0.098 -5.332 1.00 59.38 90 ASN A C 1
ATOM 706 O O . ASN A 1 90 ? 23.638 -0.392 -4.477 1.00 59.38 90 ASN A O 1
ATOM 710 N N . PHE A 1 91 ? 24.397 -0.425 -6.557 1.00 63.38 91 PHE A N 1
ATOM 711 C CA . PHE A 1 91 ? 23.643 -1.627 -6.951 1.00 63.38 91 PHE A CA 1
ATOM 712 C C . PHE A 1 91 ? 24.421 -2.910 -6.606 1.00 63.38 91 PHE A C 1
ATOM 714 O O . PHE A 1 91 ? 24.859 -3.648 -7.486 1.00 63.38 91 PHE A O 1
ATOM 721 N N . GLY A 1 92 ? 24.640 -3.157 -5.311 1.00 72.19 92 GLY A N 1
ATOM 722 C CA . GLY A 1 92 ? 25.262 -4.390 -4.816 1.00 72.19 92 GLY A CA 1
ATOM 723 C C . GLY A 1 92 ? 24.260 -5.542 -4.653 1.00 72.19 92 GLY A C 1
ATOM 724 O O . GLY A 1 92 ? 23.062 -5.315 -4.483 1.00 72.19 92 GLY A O 1
ATOM 725 N N . ALA A 1 93 ? 24.751 -6.787 -4.635 1.00 70.56 93 ALA A N 1
ATOM 726 C CA . ALA A 1 93 ? 23.920 -7.977 -4.398 1.00 70.56 93 ALA A CA 1
ATOM 727 C C . ALA A 1 93 ? 23.146 -7.906 -3.067 1.00 70.56 93 ALA A C 1
ATOM 729 O O . ALA A 1 93 ? 22.009 -8.360 -2.985 1.00 70.56 93 ALA A O 1
ATOM 730 N N . GLU A 1 94 ? 23.734 -7.278 -2.047 1.00 74.31 94 GLU A N 1
ATOM 731 C CA . GLU A 1 94 ? 23.094 -7.035 -0.752 1.00 74.31 94 GLU A CA 1
ATOM 732 C C . GLU A 1 94 ? 21.826 -6.176 -0.874 1.00 74.31 94 GLU A C 1
ATOM 734 O O . GLU A 1 94 ? 20.793 -6.518 -0.303 1.00 74.31 94 GLU A O 1
ATOM 739 N N . ILE A 1 95 ? 21.866 -5.107 -1.674 1.00 72.00 95 ILE A N 1
ATOM 740 C CA . ILE A 1 95 ? 20.713 -4.222 -1.890 1.00 72.00 95 ILE A CA 1
ATOM 741 C C . ILE A 1 95 ? 19.628 -4.946 -2.688 1.00 72.00 95 ILE A C 1
ATOM 743 O O . ILE A 1 95 ? 18.453 -4.875 -2.342 1.00 72.00 95 ILE A O 1
ATOM 747 N N . ILE A 1 96 ? 20.000 -5.740 -3.693 1.00 74.50 96 ILE A N 1
ATOM 748 C CA . ILE A 1 96 ? 19.026 -6.548 -4.443 1.00 74.50 96 ILE A CA 1
ATOM 749 C C . ILE A 1 96 ? 18.318 -7.544 -3.513 1.00 74.50 96 ILE A C 1
ATOM 751 O O . ILE A 1 96 ? 17.094 -7.654 -3.553 1.00 74.50 96 ILE A O 1
ATOM 755 N N . LEU A 1 97 ? 19.059 -8.243 -2.649 1.00 73.12 97 LEU A N 1
ATOM 756 C CA . LEU A 1 97 ? 18.487 -9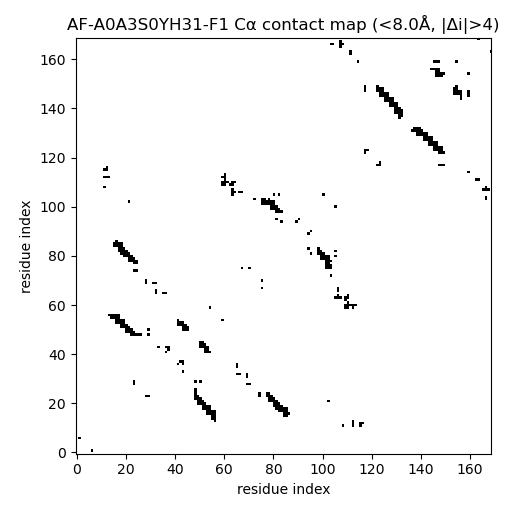.230 -1.729 1.00 73.12 97 LEU A CA 1
ATOM 757 C C . LEU A 1 97 ? 17.620 -8.583 -0.640 1.00 73.12 97 LEU A C 1
ATOM 759 O O . LEU A 1 97 ? 16.553 -9.106 -0.321 1.00 73.12 97 LEU A O 1
ATOM 763 N N . ASN A 1 98 ? 18.036 -7.436 -0.100 1.00 75.81 98 ASN A N 1
ATOM 764 C CA . ASN A 1 98 ? 17.311 -6.750 0.973 1.00 75.81 98 ASN A CA 1
ATOM 765 C C . ASN A 1 98 ? 16.064 -5.993 0.490 1.00 75.81 98 ASN A C 1
ATOM 767 O O . ASN A 1 98 ? 15.165 -5.735 1.297 1.00 75.81 98 ASN A O 1
ATOM 771 N N . HIS A 1 99 ? 15.998 -5.656 -0.802 1.00 78.00 99 HIS A N 1
ATOM 772 C CA . HIS A 1 99 ? 14.925 -4.851 -1.387 1.00 78.00 99 HIS A CA 1
ATOM 773 C C . HIS A 1 99 ? 14.043 -5.616 -2.384 1.00 78.00 99 HIS A C 1
ATOM 775 O O . HIS A 1 99 ? 13.215 -4.991 -3.044 1.00 78.00 99 HIS A O 1
ATOM 781 N N . SER A 1 100 ? 14.191 -6.943 -2.488 1.00 84.94 100 SER A N 1
ATOM 782 C CA . SER A 1 100 ? 13.363 -7.811 -3.339 1.00 84.94 100 SER A CA 1
ATOM 783 C C . SER A 1 100 ? 12.086 -8.260 -2.640 1.00 84.94 100 SER A C 1
ATOM 785 O O . SER A 1 100 ? 12.111 -8.871 -1.569 1.00 84.94 100 SER A O 1
ATOM 787 N N . TYR A 1 101 ? 10.954 -7.973 -3.275 1.00 89.06 101 TYR A N 1
ATOM 788 C CA . TYR A 1 101 ? 9.615 -8.267 -2.777 1.00 89.06 101 TYR A CA 1
ATOM 789 C C . TYR A 1 101 ? 8.730 -8.829 -3.898 1.00 89.06 101 TYR A C 1
ATOM 791 O O . TYR A 1 101 ? 9.042 -8.698 -5.084 1.00 89.06 101 TYR A O 1
ATOM 799 N N . SER A 1 102 ? 7.599 -9.445 -3.539 1.00 92.00 102 SER A N 1
ATOM 800 C CA . SER A 1 102 ? 6.501 -9.576 -4.501 1.00 92.00 102 SER A CA 1
ATOM 801 C C . SER A 1 102 ? 5.924 -8.193 -4.796 1.00 92.00 102 SER A C 1
ATOM 803 O O . SER A 1 102 ? 5.934 -7.303 -3.934 1.00 92.00 102 SER A O 1
ATOM 805 N N . LEU A 1 103 ? 5.390 -8.008 -6.001 1.00 93.56 103 LEU A N 1
ATOM 806 C CA . LEU A 1 103 ? 4.711 -6.763 -6.343 1.00 93.56 103 LEU A CA 1
ATOM 807 C C . LEU A 1 103 ? 3.481 -6.549 -5.449 1.00 93.56 103 LEU A C 1
ATOM 809 O O . LEU A 1 103 ? 3.248 -5.424 -5.017 1.00 93.56 103 LEU A O 1
ATOM 813 N N . ALA A 1 104 ? 2.769 -7.622 -5.084 1.00 92.75 104 ALA A N 1
ATOM 814 C CA . ALA A 1 104 ? 1.663 -7.584 -4.123 1.00 92.75 104 ALA A CA 1
ATOM 815 C C . ALA A 1 104 ? 2.050 -6.906 -2.799 1.00 92.75 104 ALA A C 1
ATOM 817 O O . ALA A 1 104 ? 1.346 -6.013 -2.322 1.00 92.75 104 ALA A O 1
ATOM 818 N N . LYS A 1 105 ? 3.208 -7.269 -2.230 1.00 91.31 105 LYS A N 1
ATOM 819 C CA . LYS A 1 105 ? 3.683 -6.697 -0.964 1.00 91.31 105 LYS A CA 1
ATOM 820 C C . LYS A 1 105 ? 4.005 -5.208 -1.091 1.00 91.31 105 LYS A C 1
ATOM 822 O O . LYS A 1 105 ? 3.691 -4.439 -0.184 1.00 91.31 105 LYS A O 1
ATOM 827 N N . LEU A 1 106 ? 4.603 -4.787 -2.208 1.00 93.31 106 LEU A N 1
ATOM 828 C CA . LEU A 1 106 ? 4.880 -3.368 -2.451 1.00 93.31 106 LEU A CA 1
ATOM 829 C C . LEU A 1 106 ? 3.609 -2.561 -2.698 1.00 93.31 106 LEU A C 1
ATOM 831 O O . LEU A 1 106 ? 3.476 -1.476 -2.143 1.00 93.31 106 LEU A O 1
ATOM 835 N N . VAL A 1 107 ? 2.656 -3.095 -3.465 1.00 94.06 107 VAL A N 1
ATOM 836 C CA . VAL A 1 107 ? 1.334 -2.474 -3.624 1.00 94.06 107 VAL A CA 1
ATOM 837 C C . VAL A 1 107 ? 0.688 -2.282 -2.259 1.00 94.06 107 VAL A C 1
ATOM 839 O O . VAL A 1 107 ? 0.236 -1.180 -1.964 1.00 94.06 107 VAL A O 1
ATOM 842 N N . GLY A 1 108 ? 0.729 -3.304 -1.401 1.00 91.12 108 GLY A N 1
ATOM 843 C CA . GLY A 1 108 ? 0.264 -3.214 -0.022 1.00 91.12 108 GLY A CA 1
ATOM 844 C C . GLY A 1 108 ? 0.942 -2.104 0.776 1.00 91.12 108 GLY A C 1
ATOM 845 O O . GLY A 1 108 ? 0.259 -1.294 1.399 1.00 91.12 108 GLY A O 1
ATOM 846 N N . LEU A 1 109 ? 2.269 -1.998 0.711 1.00 91.75 109 LEU A N 1
ATOM 847 C CA . LEU A 1 109 ? 3.019 -0.913 1.353 1.00 91.75 109 LEU A CA 1
ATOM 848 C C . LEU A 1 109 ? 2.588 0.471 0.841 1.00 91.75 109 LEU A C 1
ATOM 850 O O . LEU A 1 109 ? 2.341 1.379 1.635 1.00 91.75 109 LEU A O 1
ATOM 854 N N . PHE A 1 110 ? 2.472 0.625 -0.476 1.00 94.25 110 PHE A N 1
ATOM 855 C CA . PHE A 1 110 ? 2.130 1.879 -1.145 1.00 94.25 110 PHE A CA 1
ATOM 856 C C . PHE A 1 110 ? 0.733 2.359 -0.793 1.00 94.25 110 PHE A C 1
ATOM 858 O O . PHE A 1 110 ? 0.537 3.501 -0.376 1.00 94.25 110 PHE A O 1
ATOM 865 N N . VAL A 1 111 ? -0.245 1.466 -0.915 1.00 91.94 111 VAL A N 1
ATOM 866 C CA . VAL A 1 111 ? -1.632 1.804 -0.623 1.00 91.94 111 VAL A CA 1
ATOM 867 C C . VAL A 1 111 ? -1.854 1.989 0.878 1.00 91.94 111 VAL A C 1
ATOM 869 O O . VAL A 1 111 ? -2.836 2.618 1.239 1.00 91.94 111 VAL A O 1
ATOM 872 N N . SER A 1 112 ? -0.964 1.500 1.755 1.00 89.94 112 SER A N 1
ATOM 873 C CA . SER A 1 112 ? -1.064 1.646 3.222 1.00 89.94 112 SER A CA 1
ATOM 874 C C . SER A 1 112 ? -0.439 2.913 3.794 1.00 89.94 112 SER A C 1
ATOM 876 O O . SER A 1 112 ? -0.584 3.139 4.994 1.00 89.94 112 SER A O 1
ATOM 878 N N . GLN A 1 113 ? 0.222 3.751 2.987 1.00 89.94 113 GLN A N 1
ATOM 879 C CA . GLN A 1 113 ? 0.904 4.945 3.507 1.00 89.94 113 GLN A CA 1
ATOM 880 C C . GLN A 1 113 ? -0.046 5.877 4.279 1.00 89.94 113 GLN A C 1
ATOM 882 O O . GLN A 1 113 ? 0.297 6.313 5.370 1.00 89.94 113 GLN A O 1
ATOM 887 N N . TRP A 1 114 ? -1.289 6.058 3.816 1.00 87.75 114 TRP A N 1
ATOM 888 C CA . TRP A 1 114 ? -2.283 6.874 4.533 1.00 87.75 114 TRP A CA 1
ATOM 889 C C . TRP A 1 114 ? -2.579 6.362 5.953 1.00 87.75 114 TRP A C 1
ATOM 891 O O . TRP A 1 114 ? -2.853 7.147 6.858 1.00 87.75 114 TRP A O 1
ATOM 901 N N . LEU A 1 115 ? -2.541 5.043 6.169 1.00 87.12 115 LEU A N 1
ATOM 902 C CA . LEU A 1 115 ? -2.775 4.453 7.484 1.00 87.12 115 LEU A CA 1
ATOM 903 C C . LEU A 1 115 ? -1.547 4.614 8.381 1.00 87.12 115 LEU A C 1
ATOM 905 O O . LEU A 1 115 ? -1.694 4.868 9.577 1.00 87.12 115 LEU A O 1
ATOM 909 N N . VAL A 1 116 ? -0.346 4.496 7.807 1.00 87.88 116 VAL A N 1
ATOM 910 C CA . VAL A 1 116 ? 0.905 4.808 8.510 1.00 87.88 116 VAL A CA 1
ATOM 911 C C . VAL A 1 116 ? 0.865 6.254 9.004 1.00 87.88 116 VAL A C 1
ATOM 913 O O . VAL A 1 116 ? 1.124 6.493 10.184 1.00 87.88 116 VAL A O 1
ATOM 916 N N . ASP A 1 117 ? 0.431 7.190 8.159 1.00 87.62 117 ASP A N 1
ATOM 917 C CA . ASP A 1 117 ? 0.282 8.601 8.525 1.00 87.62 117 ASP A CA 1
ATOM 918 C C . ASP A 1 117 ? -0.707 8.791 9.683 1.00 87.62 117 ASP A C 1
ATOM 920 O O . ASP A 1 117 ? -0.410 9.501 10.644 1.00 87.62 117 ASP A O 1
ATOM 924 N N . LEU A 1 118 ? -1.861 8.112 9.652 1.00 88.19 118 LEU A N 1
ATOM 925 C CA . LEU A 1 118 ? -2.834 8.164 10.750 1.00 88.19 118 LEU A CA 1
ATOM 926 C C . LEU A 1 118 ? -2.254 7.687 12.083 1.00 88.19 118 LEU A C 1
ATOM 928 O O . LEU A 1 118 ? -2.526 8.296 13.120 1.00 88.19 118 LEU A O 1
ATOM 932 N N . ILE A 1 119 ? -1.478 6.601 12.062 1.00 87.62 119 ILE A N 1
ATOM 933 C CA . ILE A 1 119 ? -0.834 6.053 13.260 1.00 87.62 119 ILE A CA 1
ATOM 934 C C . ILE A 1 119 ? 0.203 7.047 13.786 1.00 87.62 119 ILE A C 1
ATOM 936 O O . ILE A 1 119 ? 0.175 7.393 14.968 1.00 87.62 119 ILE A O 1
ATOM 940 N N . LYS A 1 120 ? 1.093 7.539 12.915 1.00 86.31 120 LYS A N 1
ATOM 941 C CA . LYS A 1 120 ? 2.176 8.454 13.304 1.00 86.31 120 LYS A CA 1
ATOM 942 C C . LYS A 1 120 ? 1.654 9.785 13.837 1.00 86.31 120 LYS A C 1
ATOM 944 O O . LYS A 1 120 ? 2.198 10.304 14.808 1.00 86.31 120 LYS A O 1
ATOM 949 N N . ASN A 1 121 ? 0.578 10.299 13.250 1.00 88.25 121 ASN A N 1
ATOM 950 C CA . ASN A 1 121 ? -0.032 11.562 13.658 1.00 88.25 121 ASN A CA 1
ATOM 951 C C . ASN A 1 121 ? -0.989 11.413 14.853 1.00 88.25 121 ASN A C 1
ATOM 953 O O . ASN A 1 121 ? -1.685 12.370 15.188 1.00 88.25 121 ASN A O 1
ATOM 957 N N . GLY A 1 122 ? -1.098 10.225 15.468 1.00 87.81 122 GLY A N 1
ATOM 958 C CA . GLY A 1 122 ? -2.031 9.986 16.576 1.00 87.81 122 GLY A CA 1
ATOM 959 C C . GLY A 1 122 ? -3.494 10.246 16.199 1.00 87.81 122 GLY A C 1
ATOM 960 O O . GLY A 1 122 ? -4.308 10.590 17.049 1.00 87.81 122 GLY A O 1
ATOM 961 N N . SER A 1 123 ? -3.827 10.117 14.913 1.00 91.56 123 SER A N 1
ATOM 962 C CA . SER A 1 123 ? -5.142 10.447 14.347 1.00 91.56 123 SER A CA 1
ATOM 963 C C . SER A 1 123 ? -6.102 9.251 14.342 1.00 91.56 123 SER A C 1
ATOM 965 O O . SER A 1 123 ? -7.168 9.297 13.724 1.00 91.56 123 SER A O 1
ATOM 967 N N . LEU A 1 124 ? -5.725 8.170 15.030 1.00 90.12 124 LEU A N 1
ATOM 968 C CA . LEU A 1 124 ? -6.595 7.045 15.341 1.00 90.12 124 LEU A CA 1
ATOM 969 C C . LEU A 1 124 ? -7.289 7.271 16.684 1.00 90.12 124 LEU A C 1
ATOM 971 O O . LEU A 1 124 ? -6.672 7.668 17.668 1.00 90.12 124 LEU A O 1
ATOM 975 N N . THR A 1 125 ? -8.579 6.973 16.734 1.00 90.06 125 THR A N 1
ATOM 976 C CA . THR A 1 125 ? -9.409 7.096 17.932 1.00 90.06 125 THR A CA 1
ATOM 977 C C . THR A 1 125 ? -10.364 5.913 18.050 1.00 90.06 125 THR A C 1
ATOM 979 O O . THR A 1 125 ? -10.604 5.185 17.083 1.00 90.06 125 THR A O 1
ATOM 982 N N . THR A 1 126 ? -10.905 5.702 19.246 1.00 90.69 126 THR A N 1
ATOM 983 C CA . THR A 1 126 ? -11.850 4.620 19.534 1.00 90.69 126 THR A CA 1
ATOM 984 C C . THR A 1 126 ? -13.203 5.207 19.884 1.00 90.69 126 THR A C 1
ATOM 986 O O . THR A 1 126 ? -13.321 6.034 20.785 1.00 90.69 126 THR A O 1
ATOM 989 N N . PHE A 1 127 ? -14.228 4.772 19.160 1.00 90.69 127 PHE A N 1
ATOM 990 C CA . PHE A 1 127 ? -15.621 5.068 19.468 1.00 90.69 127 PHE A CA 1
ATOM 991 C C . PHE A 1 127 ? -16.211 3.856 20.187 1.00 90.69 127 PHE A C 1
ATOM 993 O O . PHE A 1 127 ? -15.859 2.728 19.857 1.00 90.69 127 PHE A O 1
ATOM 1000 N N . CYS A 1 128 ? -17.114 4.068 21.140 1.00 93.75 128 CYS A N 1
ATOM 1001 C CA . CYS A 1 128 ? -17.747 2.977 21.880 1.00 93.75 128 CYS A CA 1
ATOM 1002 C C . CYS A 1 128 ? -19.234 2.913 21.535 1.00 93.75 128 CYS A C 1
ATOM 1004 O O . CYS A 1 128 ? -19.966 3.874 21.776 1.00 93.75 128 CYS A O 1
ATOM 1006 N N . GLN A 1 129 ? -19.683 1.787 20.983 1.00 93.75 129 GLN A N 1
ATOM 1007 C CA . GLN A 1 129 ? -21.099 1.531 20.739 1.00 93.75 129 GLN A CA 1
ATOM 1008 C C . GLN A 1 129 ? -21.671 0.705 21.900 1.00 93.75 129 GLN A C 1
ATOM 1010 O O . GLN A 1 129 ? -21.162 -0.385 22.160 1.00 93.75 129 GLN A O 1
ATOM 1015 N N . PRO A 1 130 ? -22.698 1.191 22.623 1.00 95.56 130 PRO A N 1
ATOM 1016 C CA . PRO A 1 130 ? -23.289 0.428 23.713 1.00 95.56 130 PRO A CA 1
ATOM 1017 C C . PRO A 1 130 ? -24.009 -0.810 23.179 1.00 95.56 130 PRO A C 1
ATOM 1019 O O . PRO A 1 130 ? -24.741 -0.749 22.189 1.00 95.56 130 PRO A O 1
ATOM 1022 N N . ILE A 1 131 ? -23.834 -1.921 23.884 1.00 96.44 131 ILE A N 1
ATOM 1023 C CA . ILE A 1 131 ? -24.606 -3.146 23.711 1.00 96.44 131 ILE A CA 1
ATOM 1024 C C . ILE A 1 131 ? -25.652 -3.149 24.823 1.00 96.44 131 ILE A C 1
ATOM 1026 O O . ILE A 1 131 ? -25.307 -3.113 26.007 1.00 96.44 131 ILE A O 1
ATOM 1030 N N . VAL A 1 132 ? -26.926 -3.121 24.437 1.00 97.62 132 VAL A N 1
ATOM 1031 C CA . VAL A 1 132 ? -28.052 -2.931 25.359 1.00 97.62 132 VAL A CA 1
ATOM 1032 C C . VAL A 1 132 ? -28.863 -4.205 25.527 1.00 97.62 132 VAL A C 1
ATOM 1034 O O . VAL A 1 132 ? -29.007 -4.995 24.591 1.00 97.62 132 VAL A O 1
ATOM 1037 N N . GLN A 1 133 ? -29.407 -4.408 26.723 1.00 96.06 133 GLN A N 1
ATOM 1038 C CA . GLN A 1 133 ? -30.339 -5.500 26.979 1.00 96.06 133 GLN A CA 1
ATOM 1039 C C . GLN A 1 133 ? -31.615 -5.276 26.163 1.00 96.06 133 GLN A C 1
ATOM 1041 O O . GLN A 1 133 ? -32.115 -4.156 26.082 1.00 96.06 133 GLN A O 1
ATOM 1046 N N . LYS A 1 134 ? -32.167 -6.339 25.574 1.00 95.38 134 LYS A N 1
ATOM 1047 C CA . LYS A 1 134 ? -33.334 -6.230 24.686 1.00 95.38 134 LYS A CA 1
ATOM 1048 C C . LYS A 1 134 ? -34.564 -5.646 25.391 1.00 95.38 134 LYS A C 1
ATOM 1050 O O . LYS A 1 134 ? -35.274 -4.846 24.791 1.00 95.38 134 LYS A O 1
ATOM 1055 N N . ASP A 1 135 ? -34.799 -6.057 26.635 1.00 96.81 135 ASP A N 1
ATOM 1056 C CA . ASP A 1 135 ? -36.047 -5.763 27.343 1.00 96.81 135 ASP A CA 1
ATOM 1057 C C . ASP A 1 135 ? -35.982 -4.450 28.140 1.00 96.81 135 ASP A C 1
ATOM 1059 O O . ASP A 1 135 ? -36.976 -3.731 28.211 1.00 96.81 135 ASP A O 1
ATOM 1063 N N . THR A 1 136 ? -34.820 -4.106 28.711 1.00 96.06 136 THR A N 1
ATOM 1064 C CA . THR A 1 136 ? -34.643 -2.888 29.527 1.00 96.06 136 THR A CA 1
ATOM 1065 C C . THR A 1 136 ? -33.992 -1.733 28.768 1.00 96.06 136 THR A C 1
ATOM 1067 O O . THR A 1 136 ? -34.043 -0.597 29.232 1.00 96.06 136 THR A O 1
ATOM 1070 N N . LEU A 1 137 ? -33.371 -2.007 27.613 1.00 94.44 137 LEU A N 1
ATOM 1071 C CA . LEU A 1 137 ? -32.503 -1.081 26.872 1.00 94.44 137 LEU A CA 1
ATOM 1072 C C . LEU A 1 137 ? -31.322 -0.537 27.693 1.00 94.44 137 LEU A C 1
ATOM 1074 O O . LEU A 1 137 ? -30.650 0.405 27.270 1.00 94.44 137 LEU A O 1
ATOM 1078 N N . GLU A 1 138 ? -31.021 -1.149 28.839 1.00 96.38 138 GLU A N 1
ATOM 1079 C CA . GLU A 1 138 ? -29.880 -0.763 29.660 1.00 96.38 138 GLU A CA 1
ATOM 1080 C C . GLU A 1 138 ? -28.572 -1.272 29.036 1.00 96.38 138 GLU A C 1
ATOM 1082 O O . GLU A 1 138 ? -28.499 -2.439 28.625 1.00 96.38 138 GLU A O 1
ATOM 1087 N N . PRO A 1 139 ? -27.518 -0.439 28.970 1.00 95.12 139 PRO A N 1
ATOM 1088 C CA . PRO A 1 139 ? -26.203 -0.879 28.522 1.00 95.12 139 PRO A CA 1
ATOM 1089 C C . PRO A 1 139 ? -25.632 -1.960 29.449 1.00 95.12 139 PRO A C 1
ATOM 1091 O O . PRO A 1 139 ? -25.589 -1.775 30.663 1.00 95.12 139 PRO A O 1
ATOM 1094 N N . TYR A 1 140 ? -25.135 -3.061 28.881 1.00 95.62 140 TYR A N 1
ATOM 1095 C CA . TYR A 1 140 ? -24.409 -4.108 29.621 1.00 95.62 140 TYR A CA 1
ATOM 1096 C C . TYR A 1 140 ? -22.994 -4.365 29.083 1.00 95.62 140 TYR A C 1
ATOM 1098 O O . TYR A 1 140 ? -22.237 -5.150 29.651 1.00 95.62 140 TYR A O 1
ATOM 1106 N N . GLY A 1 141 ? -22.622 -3.702 27.991 1.00 95.81 141 GLY A N 1
ATOM 1107 C CA . GLY A 1 141 ? -21.296 -3.780 27.396 1.00 95.81 141 GLY A CA 1
ATOM 1108 C C . GLY A 1 141 ? -21.093 -2.688 26.357 1.00 95.81 141 GLY A C 1
ATOM 1109 O O . GLY A 1 141 ? -22.017 -1.941 26.034 1.00 95.81 141 GLY A O 1
ATOM 1110 N N . PHE A 1 142 ? -19.877 -2.603 25.827 1.00 96.12 142 PHE A N 1
ATOM 1111 C CA . PHE A 1 142 ? -19.527 -1.668 24.765 1.00 96.12 142 PHE A CA 1
ATOM 1112 C C . PHE A 1 142 ? -18.661 -2.369 23.723 1.00 96.12 142 PHE A C 1
ATOM 1114 O O . PHE A 1 142 ? -17.706 -3.063 24.070 1.00 96.12 142 PHE A O 1
ATOM 1121 N N . GLU A 1 143 ? -18.985 -2.167 22.450 1.00 92.94 143 GLU A N 1
ATOM 1122 C CA . GLU A 1 143 ? -18.124 -2.532 21.333 1.00 92.94 143 GLU A CA 1
ATOM 1123 C C . GLU A 1 143 ? -17.190 -1.359 21.014 1.00 92.94 143 GLU A C 1
ATOM 1125 O O . GLU A 1 143 ? -17.637 -0.239 20.752 1.00 92.94 143 GLU A O 1
ATOM 1130 N N . CYS A 1 144 ? -15.883 -1.617 21.049 1.00 92.12 144 CYS A N 1
ATOM 1131 C CA . CYS A 1 144 ? -14.859 -0.638 20.704 1.00 92.12 144 CYS A CA 1
ATOM 1132 C C . CYS A 1 144 ? -14.620 -0.636 19.193 1.00 92.12 144 CYS A C 1
ATOM 1134 O O . CYS A 1 144 ? -14.214 -1.636 18.605 1.00 92.12 144 CYS A O 1
ATOM 1136 N N . LEU A 1 145 ? -14.820 0.517 18.568 1.00 88.25 145 LEU A N 1
ATOM 1137 C CA . LEU A 1 145 ? -14.788 0.697 17.128 1.00 88.25 145 LEU A CA 1
ATOM 1138 C C . LEU A 1 145 ? -13.660 1.666 16.746 1.00 88.25 145 LEU A C 1
ATOM 1140 O O . LEU A 1 145 ? -13.763 2.874 16.967 1.00 88.25 145 LEU A O 1
ATOM 1144 N N . LEU A 1 146 ? -12.596 1.147 16.124 1.00 88.00 146 LEU A N 1
ATOM 1145 C CA . LEU A 1 146 ? -11.467 1.961 15.653 1.00 88.00 146 LEU A CA 1
ATOM 1146 C C . LEU A 1 146 ? -11.897 2.906 14.521 1.00 88.00 146 LEU A C 1
ATOM 1148 O O . LEU A 1 146 ? -12.586 2.486 13.581 1.00 88.00 146 LEU A O 1
ATOM 1152 N N . ARG A 1 147 ? -11.476 4.169 14.595 1.00 88.12 147 ARG A N 1
ATOM 1153 C CA . ARG A 1 147 ? -11.723 5.227 13.605 1.00 88.12 147 ARG A CA 1
ATOM 1154 C C . ARG A 1 147 ? -10.438 5.998 13.326 1.00 88.12 147 ARG A C 1
ATOM 1156 O O . ARG A 1 147 ? -9.657 6.232 14.241 1.00 88.12 147 ARG A O 1
ATOM 1163 N N . GLY A 1 148 ? -10.244 6.413 12.079 1.00 87.94 148 GLY A N 1
ATOM 1164 C CA . GLY A 1 148 ? -9.239 7.416 11.715 1.00 87.94 148 GLY A CA 1
ATOM 1165 C C . GLY A 1 148 ? -9.874 8.791 11.520 1.00 87.94 148 GLY A C 1
ATOM 1166 O O . GLY A 1 148 ? -11.085 8.876 11.315 1.00 87.94 148 GLY A O 1
ATOM 1167 N N . SER A 1 149 ? -9.076 9.855 11.543 1.00 86.88 149 SER A N 1
ATOM 1168 C CA . SER A 1 149 ? -9.495 11.208 11.160 1.00 86.88 149 SER A CA 1
ATOM 1169 C C . SER A 1 149 ? -8.506 11.801 10.159 1.00 86.88 149 SER A C 1
ATOM 1171 O O . SER A 1 149 ? -7.313 11.847 10.442 1.00 86.88 149 SER A O 1
ATOM 1173 N N . ILE A 1 150 ? -8.992 12.257 9.002 1.00 85.88 150 ILE A N 1
ATOM 1174 C CA . ILE A 1 150 ? -8.207 13.025 8.019 1.00 85.88 150 ILE A CA 1
ATOM 1175 C C . ILE A 1 150 ? -8.970 14.313 7.737 1.00 85.88 150 ILE A C 1
ATOM 1177 O O . ILE A 1 150 ? -10.152 14.255 7.404 1.00 85.88 150 ILE A O 1
ATOM 1181 N N . ASP A 1 151 ? -8.325 15.469 7.901 1.00 85.44 151 ASP A N 1
ATOM 1182 C CA . ASP A 1 151 ? -8.932 16.791 7.678 1.00 85.44 151 ASP A CA 1
ATOM 1183 C C . ASP A 1 151 ? -10.292 16.963 8.388 1.00 85.44 151 ASP A C 1
ATOM 1185 O O . ASP A 1 151 ? -11.273 17.438 7.812 1.00 85.44 151 ASP A O 1
ATOM 1189 N N . ASN A 1 152 ? -10.371 16.517 9.649 1.00 82.19 152 ASN A N 1
ATOM 1190 C CA . ASN A 1 152 ? -11.587 16.477 10.477 1.00 82.19 152 ASN A CA 1
ATOM 1191 C C . ASN A 1 152 ? -12.733 15.600 9.937 1.00 82.19 152 ASN A C 1
ATOM 1193 O O . ASN A 1 152 ? -13.858 15.669 10.439 1.00 82.19 152 ASN A O 1
ATOM 1197 N N . ARG A 1 153 ? -12.475 14.748 8.942 1.00 86.25 153 ARG A N 1
ATOM 1198 C CA . ARG A 1 153 ? -13.421 13.736 8.463 1.00 86.25 153 ARG A CA 1
ATOM 1199 C C . ARG A 1 153 ? -13.091 12.388 9.083 1.00 86.25 153 ARG A C 1
ATOM 1201 O O . ARG A 1 153 ? -11.973 11.893 8.966 1.00 86.25 153 ARG A O 1
ATOM 1208 N N . ILE A 1 154 ? -14.094 11.777 9.705 1.00 85.50 154 ILE A N 1
ATOM 1209 C CA . ILE A 1 154 ? -13.964 10.449 10.299 1.00 85.50 154 ILE A CA 1
ATOM 1210 C C . ILE A 1 154 ? -13.943 9.396 9.192 1.00 85.50 154 ILE A C 1
ATOM 1212 O O . ILE A 1 154 ? -14.866 9.305 8.381 1.00 85.50 154 ILE A O 1
ATOM 1216 N N . ILE A 1 155 ? -12.911 8.560 9.208 1.00 84.81 155 ILE A N 1
ATOM 1217 C CA . ILE A 1 155 ? -12.792 7.390 8.347 1.00 84.81 155 ILE A CA 1
ATOM 1218 C C . ILE A 1 155 ? -13.508 6.214 9.019 1.00 84.81 155 ILE A C 1
ATOM 1220 O O . ILE A 1 155 ? -13.238 5.911 10.190 1.00 84.81 155 ILE A O 1
ATOM 1224 N N . PRO A 1 156 ? -14.433 5.540 8.310 1.00 78.12 156 PRO A N 1
ATOM 1225 C CA . PRO A 1 156 ? -15.171 4.419 8.865 1.00 78.12 156 PRO A CA 1
ATOM 1226 C C . PRO A 1 156 ? -14.256 3.223 9.135 1.00 78.12 156 PRO A C 1
ATOM 1228 O O . PRO A 1 156 ? -13.254 3.005 8.457 1.00 78.12 156 PRO A O 1
ATOM 1231 N N . HIS A 1 157 ? -14.671 2.396 10.094 1.00 75.94 157 HIS A N 1
ATOM 1232 C CA . HIS A 1 157 ? -13.974 1.172 10.493 1.00 75.94 157 HIS A CA 1
ATOM 1233 C C . HIS A 1 157 ? -13.551 0.289 9.319 1.00 75.94 157 HIS A C 1
ATOM 1235 O O . HIS A 1 157 ? -12.424 -0.197 9.263 1.00 75.94 157 HIS A O 1
ATOM 1241 N N . SER A 1 158 ? -14.485 0.088 8.384 1.00 75.69 158 SER A N 1
ATOM 1242 C CA . SER A 1 158 ? -14.318 -0.802 7.244 1.00 75.69 158 SER A CA 1
ATOM 1243 C C . SER A 1 158 ? -13.143 -0.378 6.379 1.00 75.69 158 SER A C 1
ATOM 1245 O O . SER A 1 158 ? -12.407 -1.249 5.944 1.00 75.69 158 SER A O 1
ATOM 1247 N N . ALA A 1 159 ? -12.915 0.926 6.202 1.00 72.19 159 ALA A N 1
ATOM 1248 C CA . ALA A 1 159 ? -11.797 1.438 5.419 1.00 72.19 159 ALA A CA 1
ATOM 1249 C C . ALA A 1 159 ? -10.444 1.204 6.112 1.00 72.19 159 ALA A C 1
ATOM 1251 O O . ALA A 1 159 ? -9.474 0.860 5.443 1.00 72.19 159 ALA A O 1
ATOM 1252 N N . CYS A 1 160 ? -10.373 1.318 7.444 1.00 67.12 160 CYS A N 1
ATOM 1253 C CA . CYS A 1 160 ? -9.150 1.012 8.195 1.00 67.12 160 CYS A CA 1
ATOM 1254 C C . CYS A 1 1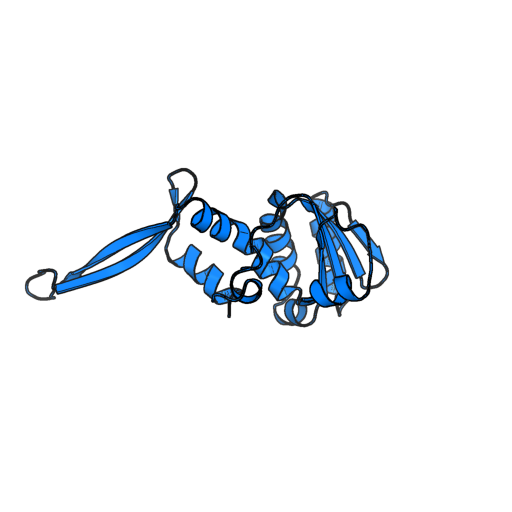60 ? -8.832 -0.493 8.191 1.00 67.12 160 CYS A C 1
ATOM 1256 O O . CYS A 1 160 ? -7.687 -0.882 7.971 1.00 67.12 160 CYS A O 1
ATOM 1258 N N . ILE A 1 161 ? -9.840 -1.348 8.404 1.00 68.88 161 ILE A N 1
ATOM 1259 C CA . ILE A 1 161 ? -9.634 -2.800 8.518 1.00 68.88 161 ILE A CA 1
ATOM 1260 C C . ILE A 1 161 ? -9.483 -3.489 7.167 1.00 68.88 161 ILE A C 1
ATOM 1262 O O . ILE A 1 161 ? -8.612 -4.347 7.036 1.00 68.88 161 ILE A O 1
ATOM 1266 N N . SER A 1 162 ? -10.285 -3.143 6.152 1.00 64.31 162 SER A N 1
ATOM 1267 C CA . SER A 1 162 ? -10.187 -3.796 4.836 1.00 64.31 162 SER A CA 1
ATOM 1268 C C . SER A 1 162 ? -8.793 -3.649 4.238 1.00 64.31 162 SER A C 1
ATOM 1270 O O . SER A 1 162 ? -8.324 -4.516 3.507 1.00 64.31 162 SER A O 1
ATOM 1272 N N . HIS A 1 163 ? -8.137 -2.540 4.569 1.00 63.81 163 HIS A N 1
ATOM 1273 C CA . HIS A 1 163 ? -6.784 -2.240 4.150 1.00 63.81 163 HIS A CA 1
ATOM 1274 C C . HIS A 1 163 ? -5.748 -3.118 4.855 1.00 63.81 163 HIS A C 1
ATOM 1276 O O . HIS A 1 163 ? -4.889 -3.703 4.202 1.00 63.81 163 HIS A O 1
ATOM 1282 N N . PHE A 1 164 ? -5.884 -3.275 6.174 1.00 58.81 164 PHE A N 1
ATOM 1283 C CA . PHE A 1 164 ? -5.029 -4.148 6.980 1.00 58.81 164 PHE A CA 1
ATOM 1284 C C . PHE A 1 164 ? -5.173 -5.619 6.570 1.00 58.81 164 PHE A C 1
ATOM 1286 O O . PHE A 1 164 ? -4.187 -6.317 6.359 1.00 58.81 164 PHE A O 1
ATOM 1293 N N . MET A 1 165 ? -6.410 -6.086 6.388 1.00 53.19 165 MET A N 1
ATOM 1294 C CA . MET A 1 165 ? -6.704 -7.493 6.093 1.00 53.19 165 MET A CA 1
ATOM 1295 C C . MET A 1 165 ? -6.243 -7.932 4.701 1.00 53.19 165 MET A C 1
ATOM 1297 O O . MET A 1 165 ? -5.975 -9.108 4.506 1.00 53.19 165 MET A O 1
ATOM 1301 N N . ARG A 1 166 ? -6.170 -7.013 3.730 1.00 59.66 166 ARG A N 1
ATOM 1302 C CA . ARG A 1 166 ? -5.831 -7.347 2.337 1.00 59.66 166 ARG A CA 1
ATOM 1303 C C . ARG A 1 166 ? -4.328 -7.377 2.055 1.00 59.66 166 ARG A C 1
ATOM 1305 O O . ARG A 1 166 ? -3.924 -7.947 1.049 1.00 59.66 166 ARG A O 1
ATOM 1312 N N . TYR A 1 167 ? -3.524 -6.717 2.887 1.00 53.75 167 TYR A N 1
ATOM 1313 C CA . TYR A 1 167 ? -2.107 -6.488 2.596 1.00 53.75 167 TYR A CA 1
ATOM 1314 C C . TYR A 1 167 ? -1.155 -6.822 3.751 1.00 53.75 167 TYR A C 1
ATOM 1316 O O . TYR A 1 167 ? 0.059 -6.827 3.540 1.00 53.75 167 TYR A O 1
ATOM 1324 N N . CYS A 1 168 ? -1.667 -7.087 4.958 1.00 48.34 168 CYS A N 1
ATOM 1325 C CA . CYS A 1 168 ? -0.855 -7.508 6.105 1.00 48.34 168 CYS A CA 1
ATOM 1326 C C . CYS A 1 168 ? -0.955 -9.014 6.416 1.00 48.34 168 CYS A C 1
ATOM 1328 O O . CYS A 1 168 ? -0.141 -9.502 7.200 1.00 48.34 168 CYS A O 1
ATOM 1330 N N . PHE A 1 169 ? -1.901 -9.731 5.802 1.00 38.31 169 PHE A N 1
ATOM 1331 C CA . PHE A 1 169 ? -2.090 -11.184 5.888 1.00 38.31 169 PHE A CA 1
ATOM 1332 C C . PHE A 1 169 ? -2.167 -11.779 4.482 1.00 38.31 169 PHE A C 1
ATOM 1334 O O . PHE A 1 169 ? -1.757 -12.951 4.335 1.00 38.31 169 PHE A O 1
#

Nearest PDB structures (foldseek):
  1gmu-assembly3_C  TM=7.340E-01  e=6.046E-01  Klebsiella aerogenes
  3ldg-assembly1_A  TM=6.630E-01  e=3.093E-01  Streptococcus mutans UA159
  1gmv-assembly1_B  TM=5.977E-01  e=3.713E-01  Klebsiella aerogenes
  1lfp-assembly1_A  TM=4.443E-01  e=1.582E-01  Aquifex aeolicus
  2f1f-assembly1_A  TM=5.176E-01  e=4.738E-01  Escherichia coli

Radius of gyration: 20.15 Å; Cα contacts (8 Å, |Δi|>4): 244; chains: 1; bounding box: 61×31×52 Å

pLDDT: mean 84.25, std 13.6, range [38.31, 97.62]

Mean predicted aligned error: 8.01 Å

Solvent-accessible surface area (backbone atoms only — not comparable to full-atom values): 9613 Å² total; per-residue (Å²): 130,87,52,70,80,76,68,53,67,75,71,79,69,71,74,63,45,32,38,41,37,37,41,47,89,54,72,68,47,51,53,53,41,52,51,55,39,50,78,70,69,49,61,71,48,77,54,97,57,34,41,36,36,60,51,43,41,91,48,28,42,62,52,20,51,54,52,59,74,41,42,55,71,69,55,24,59,68,12,39,25,38,64,42,55,62,84,64,85,66,94,44,73,67,53,54,66,75,31,57,41,37,35,44,56,52,33,31,50,23,56,40,42,70,57,51,49,29,60,75,66,64,30,56,49,76,45,73,46,73,40,52,41,89,89,77,62,46,70,81,48,66,49,80,42,59,32,39,48,57,97,88,41,77,42,56,48,64,65,61,46,57,55,47,64,72,51,76,110